Protein AF-A0A0P0WM58-F1 (afdb_monomer)

pLDDT: mean 74.65, std 14.29, range [46.94, 96.31]

Structure (mmCIF, N/CA/C/O backbone):
data_AF-A0A0P0WM58-F1
#
_entry.id   AF-A0A0P0WM58-F1
#
loop_
_atom_site.group_PDB
_atom_site.id
_atom_site.type_symbol
_atom_site.label_atom_id
_atom_site.label_alt_id
_atom_site.label_comp_id
_atom_site.label_asym_id
_atom_site.label_entity_id
_atom_site.label_seq_id
_atom_site.pdbx_PDB_ins_code
_atom_site.Cartn_x
_atom_site.Cartn_y
_atom_site.Cartn_z
_atom_site.occupancy
_atom_site.B_iso_or_equiv
_atom_site.auth_seq_id
_atom_site.auth_comp_id
_atom_site.auth_asym_id
_atom_site.auth_atom_id
_atom_site.pdbx_PDB_model_num
ATOM 1 N N . GLN A 1 1 ? 17.496 -11.901 18.864 1.00 46.94 1 GLN A N 1
ATOM 2 C CA . GLN A 1 1 ? 16.213 -12.186 19.542 1.00 46.94 1 GLN A CA 1
ATOM 3 C C . GLN A 1 1 ? 16.109 -11.737 21.021 1.00 46.94 1 GLN A C 1
ATOM 5 O O . GLN A 1 1 ? 15.183 -12.189 21.669 1.00 46.94 1 GLN A O 1
ATOM 10 N N . PRO A 1 2 ? 16.871 -10.753 21.553 1.00 56.28 2 PRO A N 1
ATOM 11 C CA . PRO A 1 2 ? 16.660 -10.284 22.936 1.00 56.28 2 PRO A CA 1
ATOM 12 C C . PRO A 1 2 ? 15.401 -9.404 23.109 1.00 56.28 2 PRO A C 1
ATOM 14 O O . PRO A 1 2 ? 14.928 -9.191 24.220 1.00 56.28 2 PRO A O 1
ATOM 17 N N . ALA A 1 3 ? 14.837 -8.888 22.009 1.00 62.00 3 ALA A N 1
ATOM 18 C CA . ALA A 1 3 ? 13.686 -7.983 22.038 1.00 62.00 3 ALA A CA 1
ATOM 19 C C . ALA A 1 3 ? 12.351 -8.686 22.349 1.00 62.00 3 ALA A C 1
ATOM 21 O O . ALA A 1 3 ? 11.457 -8.058 22.911 1.00 62.00 3 ALA A O 1
ATOM 22 N N . VAL A 1 4 ? 12.213 -9.978 22.020 1.00 68.44 4 VAL A N 1
ATOM 23 C CA . VAL A 1 4 ? 11.016 -10.756 22.390 1.00 68.44 4 VAL A CA 1
ATOM 24 C C . VAL A 1 4 ? 11.073 -11.206 23.852 1.00 68.44 4 VAL A C 1
ATOM 26 O O . VAL A 1 4 ? 10.054 -11.144 24.536 1.00 68.44 4 VAL A O 1
ATOM 29 N N . ASP A 1 5 ? 12.263 -11.524 24.375 1.00 74.38 5 ASP A N 1
ATOM 30 C CA . ASP A 1 5 ? 12.459 -11.830 25.800 1.00 74.38 5 ASP A CA 1
ATOM 31 C C . ASP A 1 5 ? 12.226 -10.598 26.685 1.00 74.38 5 ASP A C 1
ATOM 33 O O . ASP A 1 5 ? 11.570 -10.689 27.723 1.00 74.38 5 ASP A O 1
ATOM 37 N N . ALA A 1 6 ? 12.665 -9.413 26.242 1.00 65.56 6 ALA A N 1
ATOM 38 C CA . ALA A 1 6 ? 12.378 -8.153 26.932 1.00 65.56 6 ALA A CA 1
ATOM 39 C C . ALA A 1 6 ? 10.868 -7.844 26.989 1.00 65.56 6 ALA A C 1
ATOM 41 O O . ALA A 1 6 ? 10.385 -7.293 27.980 1.00 65.56 6 ALA A O 1
ATOM 42 N N . LEU A 1 7 ? 10.106 -8.240 25.961 1.00 65.06 7 LEU A N 1
ATOM 43 C CA . LEU A 1 7 ? 8.649 -8.096 25.938 1.00 65.06 7 LEU A CA 1
ATOM 44 C C . LEU A 1 7 ? 7.961 -9.086 26.895 1.00 65.06 7 LEU A C 1
ATOM 46 O O . LEU A 1 7 ? 6.996 -8.716 27.564 1.00 65.06 7 LEU A O 1
ATOM 50 N N . HIS A 1 8 ? 8.494 -10.303 27.033 1.00 65.81 8 HIS A N 1
ATOM 51 C CA . HIS A 1 8 ? 8.003 -11.279 28.010 1.00 65.81 8 HIS A CA 1
ATOM 52 C C . HIS A 1 8 ? 8.274 -10.828 29.459 1.00 65.81 8 HIS A C 1
ATOM 54 O O . HIS A 1 8 ? 7.445 -11.033 30.345 1.00 65.81 8 HIS A O 1
ATOM 60 N N . LEU A 1 9 ? 9.393 -10.129 29.689 1.00 62.28 9 LEU A N 1
ATOM 61 C CA . LEU A 1 9 ? 9.759 -9.562 30.992 1.00 62.28 9 LEU A CA 1
ATOM 62 C C . LEU A 1 9 ? 8.884 -8.352 31.377 1.00 62.28 9 LEU A C 1
ATOM 64 O O . LEU A 1 9 ? 8.552 -8.166 32.547 1.00 62.28 9 LEU A O 1
ATOM 68 N N . VAL A 1 10 ? 8.438 -7.554 30.400 1.00 65.38 10 VAL A N 1
AT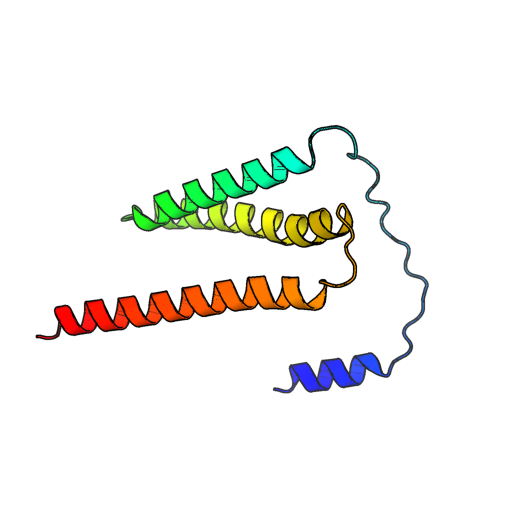OM 69 C CA . VAL A 1 10 ? 7.505 -6.436 30.636 1.00 65.38 10 VAL A CA 1
ATOM 70 C C . VAL A 1 10 ? 6.074 -6.916 30.920 1.00 65.38 10 VAL A C 1
ATOM 72 O O . VAL A 1 10 ? 5.369 -6.265 31.690 1.00 65.38 10 VAL A O 1
ATOM 75 N N . ALA A 1 11 ? 5.649 -8.065 30.380 1.00 67.94 11 ALA A N 1
ATOM 76 C CA . ALA A 1 11 ? 4.303 -8.614 30.592 1.00 67.94 11 ALA A CA 1
ATOM 77 C C . ALA A 1 11 ? 4.035 -9.094 32.035 1.00 67.94 11 ALA A C 1
ATOM 79 O O . ALA A 1 11 ? 2.885 -9.109 32.470 1.00 67.94 11 ALA A O 1
ATOM 80 N N . LEU A 1 12 ? 5.078 -9.436 32.800 1.00 69.44 12 LEU A N 1
ATOM 81 C CA . LEU A 1 12 ? 4.964 -9.847 34.208 1.00 69.44 12 LEU A CA 1
ATOM 82 C C . LEU A 1 12 ? 5.003 -8.681 35.205 1.00 69.44 12 LEU A C 1
ATOM 84 O O . LEU A 1 12 ? 4.911 -8.906 36.411 1.00 69.44 12 LEU A O 1
ATOM 88 N N . HIS A 1 13 ? 5.110 -7.434 34.740 1.00 64.94 13 HIS A N 1
ATOM 89 C CA . HIS A 1 13 ? 5.042 -6.278 35.625 1.00 64.94 13 HIS A CA 1
ATOM 90 C C . HIS A 1 13 ? 3.620 -5.691 35.616 1.00 64.94 13 HIS A C 1
ATOM 92 O O . HIS A 1 13 ? 3.244 -5.060 34.625 1.00 64.94 13 HIS A O 1
ATOM 98 N N . PRO A 1 14 ? 2.820 -5.834 36.694 1.00 57.78 14 PRO A N 1
ATOM 99 C CA . PRO A 1 14 ? 1.556 -5.115 36.834 1.00 57.78 14 PRO A CA 1
ATOM 100 C C . PRO A 1 14 ? 1.836 -3.605 36.932 1.00 57.78 14 PRO A C 1
ATOM 102 O O . PRO A 1 14 ? 2.045 -3.042 38.005 1.00 57.78 14 PRO A O 1
ATOM 105 N N . ARG A 1 15 ? 1.906 -2.944 35.768 1.00 59.41 15 ARG A N 1
ATOM 106 C CA . ARG A 1 15 ? 2.094 -1.496 35.620 1.00 59.41 15 ARG A CA 1
ATOM 107 C C . ARG A 1 15 ? 0.734 -0.786 35.737 1.00 59.41 15 ARG A C 1
ATOM 109 O O . ARG A 1 15 ? -0.239 -1.217 35.122 1.00 59.41 15 ARG A O 1
ATOM 116 N N . PRO A 1 16 ? 0.660 0.300 36.524 1.00 50.22 16 PRO A N 1
ATOM 117 C CA . PRO A 1 16 ? -0.574 0.807 37.116 1.00 50.22 16 PRO A CA 1
ATOM 118 C C . PRO A 1 16 ? -1.486 1.560 36.141 1.00 50.22 16 PRO A C 1
ATOM 120 O O . PRO A 1 16 ? -1.063 2.426 35.369 1.00 50.22 16 PRO A O 1
ATOM 123 N N . ALA A 1 17 ? -2.778 1.267 36.277 1.00 53.44 17 ALA A N 1
ATOM 124 C CA . ALA A 1 17 ? -3.918 1.866 35.601 1.00 53.44 17 ALA A CA 1
ATOM 125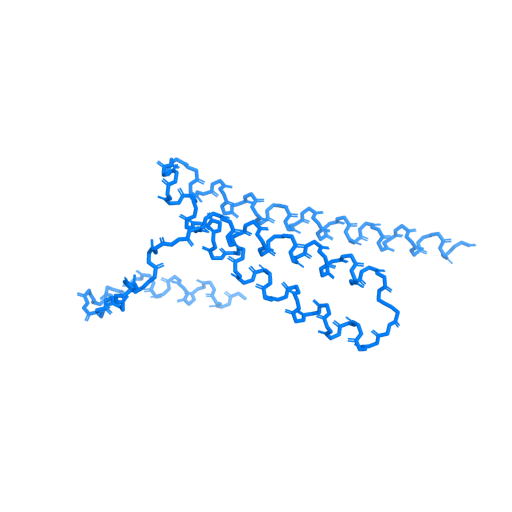 C C . ALA A 1 17 ? -4.159 3.332 36.018 1.00 53.44 17 ALA A C 1
ATOM 127 O O . ALA A 1 17 ? -5.158 3.633 36.660 1.00 53.44 17 ALA A O 1
ATOM 128 N N . HIS A 1 18 ? -3.263 4.273 35.692 1.00 52.62 18 HIS A N 1
ATOM 129 C CA . HIS A 1 18 ? -3.566 5.694 35.931 1.00 52.62 18 HIS A CA 1
ATOM 130 C C . HIS A 1 18 ? -2.822 6.735 35.069 1.00 52.62 18 HIS A C 1
ATOM 132 O O . HIS A 1 18 ? -2.532 7.837 35.533 1.00 52.62 18 HIS A O 1
ATOM 138 N N . ARG A 1 19 ? -2.566 6.485 33.778 1.00 53.38 19 ARG A N 1
ATOM 139 C CA . ARG A 1 19 ? -2.261 7.593 32.846 1.00 53.38 19 ARG A CA 1
ATOM 140 C C . ARG A 1 19 ? -3.352 7.772 31.798 1.00 53.38 19 ARG A C 1
ATOM 142 O O . ARG A 1 19 ? -3.354 7.167 30.737 1.00 53.38 19 ARG A O 1
ATOM 149 N N . ARG A 1 20 ? -4.291 8.624 32.217 1.00 50.62 20 ARG A N 1
ATOM 150 C CA . ARG A 1 20 ? -5.209 9.501 31.477 1.00 50.62 20 ARG A CA 1
ATOM 151 C C . ARG A 1 20 ? -5.076 9.435 29.952 1.00 50.62 20 ARG A C 1
ATOM 153 O O . ARG A 1 20 ? -4.097 9.903 29.378 1.00 50.62 20 ARG A O 1
ATOM 160 N N . ALA A 1 21 ? -6.141 8.936 29.335 1.00 51.25 21 ALA A N 1
ATOM 161 C CA . ALA A 1 21 ? -6.430 9.066 27.920 1.00 51.25 21 ALA A CA 1
ATOM 162 C C . ALA A 1 21 ? -6.315 10.538 27.466 1.00 51.25 21 ALA A C 1
ATOM 164 O O . ALA A 1 21 ? -7.030 11.387 28.016 1.00 51.25 21 ALA A O 1
ATOM 165 N N . PRO A 1 22 ? -5.485 10.877 26.463 1.00 52.31 22 PRO A N 1
ATOM 166 C CA . PRO A 1 22 ? -5.729 12.082 25.695 1.00 52.31 22 PRO A CA 1
ATOM 167 C C . PRO A 1 22 ? -7.076 11.888 24.998 1.00 52.31 22 PRO A C 1
ATOM 169 O O . PRO A 1 22 ? -7.269 10.984 24.187 1.00 52.31 22 PRO A O 1
ATOM 172 N N . ARG A 1 23 ? -8.043 12.711 25.396 1.00 47.31 23 ARG A N 1
ATOM 173 C CA . ARG A 1 23 ? -9.361 12.818 24.779 1.00 47.31 23 ARG A CA 1
ATOM 174 C C . ARG A 1 23 ? -9.172 13.236 23.318 1.00 47.31 23 ARG A C 1
ATOM 176 O O . ARG A 1 23 ? -9.093 14.424 23.025 1.00 47.31 23 ARG A O 1
ATOM 183 N N . VAL A 1 24 ? -9.095 12.279 22.396 1.00 55.91 24 VAL A N 1
ATOM 184 C CA . VAL A 1 24 ? -9.204 12.553 20.956 1.00 55.91 24 VAL A CA 1
ATOM 185 C C . VAL A 1 24 ? -10.682 12.818 20.671 1.00 55.91 24 VAL A C 1
ATOM 187 O O . VAL A 1 24 ? -11.425 11.916 20.305 1.00 55.91 24 VAL A O 1
ATOM 190 N N . VAL A 1 25 ? -11.142 14.034 20.974 1.00 51.97 25 VAL A N 1
ATOM 191 C CA . VAL A 1 25 ? -12.573 14.393 20.932 1.00 51.97 25 VAL A CA 1
ATOM 192 C C . VAL A 1 25 ? -12.911 15.465 19.892 1.00 51.97 25 VAL A C 1
ATOM 194 O O . VAL A 1 25 ? -14.086 15.667 19.624 1.00 51.97 25 VAL A O 1
ATOM 197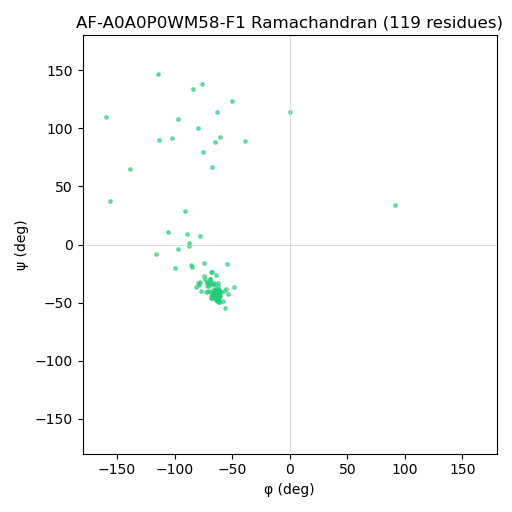 N N . VAL A 1 26 ? -11.965 16.125 19.220 1.00 52.56 26 VAL A N 1
ATOM 198 C CA . VAL A 1 26 ? -12.346 17.379 18.527 1.00 52.56 26 VAL A CA 1
ATOM 199 C C . VAL A 1 26 ? -12.675 17.329 17.035 1.00 52.56 26 VAL A C 1
ATOM 201 O O . VAL A 1 26 ? -13.189 18.327 16.546 1.00 52.56 26 VAL A O 1
ATOM 204 N N . THR A 1 27 ? -12.560 16.208 16.311 1.00 47.88 27 THR A N 1
ATOM 205 C CA . THR A 1 27 ? -13.094 16.194 14.927 1.00 47.88 27 THR A CA 1
ATOM 206 C C . THR A 1 27 ? -13.822 14.905 14.571 1.00 47.88 27 THR A C 1
ATOM 208 O O . THR A 1 27 ? -13.435 14.161 13.677 1.00 47.88 27 THR A O 1
ATOM 211 N N . ALA A 1 28 ? -14.941 14.659 15.247 1.00 51.44 28 ALA A N 1
ATOM 212 C CA . ALA A 1 28 ? -15.898 13.619 14.874 1.00 51.44 28 ALA A CA 1
ATOM 213 C C . ALA A 1 28 ? -16.821 13.996 13.688 1.00 51.44 28 ALA A C 1
ATOM 215 O O . ALA A 1 28 ? -17.766 13.267 13.416 1.00 51.44 28 ALA A O 1
ATOM 216 N N . SER A 1 29 ? -16.635 15.121 12.980 1.00 48.62 29 SER A N 1
ATOM 217 C CA . SER A 1 29 ? -17.811 15.740 12.341 1.00 48.62 29 SER A CA 1
ATOM 218 C C . SER A 1 29 ? -18.072 15.499 10.847 1.00 48.62 29 SER A C 1
ATOM 220 O O . SER A 1 29 ? -19.226 15.656 10.468 1.00 48.62 29 SER A O 1
ATOM 222 N N . ARG A 1 30 ? -17.144 15.096 9.965 1.00 48.22 30 ARG A N 1
ATOM 223 C CA . ARG A 1 30 ? -17.532 14.896 8.543 1.00 48.22 30 ARG A CA 1
ATOM 224 C C . ARG A 1 30 ? -16.568 14.001 7.760 1.00 48.22 30 ARG A C 1
ATOM 226 O O . ARG A 1 30 ? -15.461 14.409 7.441 1.00 48.22 30 ARG A O 1
ATOM 233 N N . GLY A 1 31 ? -17.016 12.789 7.420 1.00 54.81 31 GLY A N 1
ATOM 234 C CA . GLY A 1 31 ? -16.427 11.985 6.338 1.00 54.81 31 GLY A CA 1
ATOM 235 C C . GLY A 1 31 ? -15.300 11.011 6.705 1.00 54.81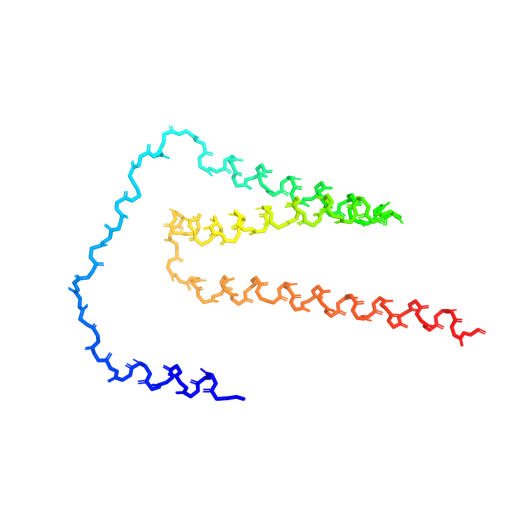 31 GLY A C 1
ATOM 236 O O . GLY A 1 31 ? -14.415 10.796 5.879 1.00 54.81 31 GLY A O 1
ATOM 237 N N . ARG A 1 32 ? -15.323 10.390 7.899 1.00 57.03 32 ARG A N 1
ATOM 238 C CA . ARG A 1 32 ? -14.290 9.425 8.363 1.00 57.03 32 ARG A CA 1
ATOM 239 C C . ARG A 1 32 ? -13.935 8.339 7.335 1.00 57.03 32 ARG A C 1
ATOM 241 O O . ARG A 1 32 ? -12.768 7.986 7.214 1.00 57.03 32 ARG A O 1
ATOM 248 N N . HIS A 1 33 ? -14.909 7.855 6.568 1.00 65.44 33 HIS A N 1
ATOM 249 C CA . HIS A 1 33 ? -14.678 6.839 5.539 1.00 65.44 33 HIS A CA 1
ATOM 250 C C . HIS A 1 33 ? -14.030 7.408 4.265 1.00 65.44 33 HIS A C 1
ATOM 252 O O . HIS A 1 33 ? -13.111 6.815 3.705 1.00 65.44 33 HIS A O 1
ATOM 258 N N . THR A 1 34 ? -14.453 8.598 3.834 1.00 67.25 34 THR A N 1
ATOM 259 C CA . THR A 1 34 ? -13.942 9.239 2.615 1.00 67.25 34 THR A CA 1
ATOM 260 C C . THR A 1 34 ? -12.469 9.597 2.740 1.00 67.25 34 THR A C 1
ATOM 262 O O . THR A 1 34 ? -11.723 9.398 1.790 1.00 67.25 34 THR A O 1
ATOM 265 N N . SER A 1 35 ? -12.018 10.067 3.908 1.00 67.81 35 SER A N 1
ATOM 266 C CA . SER A 1 35 ? -10.598 10.390 4.098 1.00 67.81 35 SER A CA 1
ATOM 267 C C . SER A 1 35 ? -9.697 9.152 4.026 1.00 67.81 35 SER A C 1
ATOM 269 O O . SER A 1 35 ? -8.570 9.258 3.552 1.00 67.81 35 SER A O 1
ATOM 271 N N . MET A 1 36 ? -10.181 7.984 4.467 1.00 74.06 36 MET A N 1
ATOM 272 C CA . MET A 1 36 ? -9.449 6.718 4.348 1.00 74.06 36 MET A CA 1
ATOM 273 C C . MET A 1 36 ? -9.337 6.289 2.883 1.00 74.06 36 MET A C 1
ATOM 275 O O . MET A 1 36 ? -8.251 5.961 2.413 1.00 74.06 36 MET A O 1
ATOM 279 N N . ILE A 1 37 ? -10.450 6.357 2.150 1.00 78.56 37 ILE A N 1
ATOM 280 C CA . ILE A 1 37 ? -10.481 6.057 0.717 1.00 78.56 37 ILE A CA 1
ATOM 281 C C . ILE A 1 37 ? -9.580 7.027 -0.061 1.00 78.56 37 ILE A C 1
ATOM 283 O O . ILE A 1 37 ? -8.807 6.600 -0.913 1.00 78.56 37 ILE A O 1
ATOM 287 N N . LEU A 1 38 ? -9.626 8.323 0.261 1.00 81.19 38 LEU A N 1
ATOM 288 C CA . LEU A 1 38 ? -8.786 9.344 -0.363 1.00 81.19 38 LEU A CA 1
ATOM 289 C C . LEU A 1 38 ? -7.295 9.094 -0.093 1.00 81.19 38 LEU A C 1
ATOM 291 O O . LEU A 1 38 ? -6.484 9.218 -1.008 1.00 81.19 38 LEU A O 1
ATOM 295 N N . GLY A 1 39 ? -6.942 8.676 1.128 1.00 81.06 39 GLY A N 1
ATOM 296 C CA . GLY A 1 39 ? -5.586 8.234 1.464 1.00 81.06 39 GLY A CA 1
ATOM 297 C C . GLY A 1 39 ? -5.145 7.015 0.647 1.00 81.06 39 GLY A C 1
ATOM 298 O O . GLY A 1 39 ? -4.016 6.981 0.163 1.00 81.06 39 GLY A O 1
ATOM 299 N N . GLY A 1 40 ? -6.050 6.058 0.417 1.00 83.81 40 GLY A N 1
ATOM 300 C CA . GLY A 1 40 ? -5.817 4.905 -0.457 1.00 83.81 40 GLY A CA 1
ATOM 301 C C . GLY A 1 40 ? -5.616 5.287 -1.928 1.00 83.81 40 GLY A C 1
ATOM 302 O O . GLY A 1 40 ? -4.688 4.800 -2.570 1.00 83.81 40 GLY A O 1
ATOM 303 N N . PHE A 1 41 ? -6.418 6.211 -2.464 1.00 85.06 41 PHE A N 1
ATOM 304 C CA . PHE A 1 41 ? -6.222 6.729 -3.822 1.00 85.06 41 PHE A CA 1
ATOM 305 C C . PHE A 1 41 ? -4.893 7.477 -3.966 1.00 85.06 41 PHE A C 1
ATOM 307 O O . PHE A 1 41 ? -4.176 7.266 -4.944 1.00 85.06 41 PHE A O 1
ATOM 314 N N . ALA A 1 42 ? -4.525 8.295 -2.977 1.00 82.75 42 ALA A N 1
ATOM 315 C CA . ALA A 1 42 ? -3.225 8.958 -2.945 1.00 82.75 42 ALA A CA 1
ATOM 316 C C . ALA A 1 42 ? -2.066 7.948 -2.868 1.00 82.75 42 ALA A C 1
ATOM 318 O O . ALA A 1 42 ? -1.030 8.157 -3.499 1.00 82.75 42 ALA A O 1
ATOM 319 N N . TYR A 1 43 ? -2.251 6.830 -2.158 1.00 82.75 43 TYR A N 1
ATOM 320 C CA . TYR A 1 43 ? -1.280 5.738 -2.104 1.00 82.75 43 TYR A CA 1
ATOM 321 C C . TYR A 1 43 ? -1.087 5.065 -3.470 1.00 82.75 43 TYR A C 1
ATOM 323 O O . TYR A 1 43 ? 0.048 4.903 -3.913 1.00 82.75 43 TYR A O 1
ATOM 331 N N . ILE A 1 44 ? -2.176 4.741 -4.176 1.00 86.38 44 ILE A N 1
ATOM 332 C CA . ILE A 1 44 ? -2.110 4.159 -5.527 1.00 86.38 44 ILE A CA 1
ATOM 333 C C . ILE A 1 44 ? -1.445 5.137 -6.505 1.00 86.38 44 ILE A C 1
ATOM 335 O O . ILE A 1 44 ? -0.588 4.732 -7.289 1.00 86.38 44 ILE A O 1
ATOM 339 N N . ALA A 1 45 ? -1.778 6.430 -6.425 1.00 87.19 45 ALA A N 1
ATOM 340 C CA . ALA A 1 45 ? -1.132 7.461 -7.233 1.00 87.19 45 ALA A CA 1
ATOM 341 C C . ALA A 1 45 ? 0.376 7.557 -6.936 1.00 87.19 45 ALA A C 1
ATOM 343 O O . ALA A 1 45 ? 1.184 7.583 -7.862 1.00 87.19 45 ALA A O 1
ATOM 344 N N . GLY A 1 46 ? 0.773 7.532 -5.659 1.00 85.00 46 GLY A N 1
ATOM 345 C CA . GLY A 1 46 ? 2.180 7.500 -5.253 1.00 85.00 46 GLY A CA 1
ATOM 346 C C . GLY A 1 46 ? 2.920 6.257 -5.757 1.00 85.00 46 GLY A C 1
ATOM 347 O O . GLY A 1 46 ? 4.060 6.369 -6.203 1.00 85.00 46 GLY A O 1
ATOM 348 N N . ALA A 1 47 ? 2.267 5.091 -5.754 1.00 85.56 47 ALA A N 1
ATOM 349 C CA . ALA A 1 47 ? 2.837 3.837 -6.249 1.00 85.56 47 ALA A CA 1
ATOM 350 C C . ALA A 1 47 ? 3.018 3.851 -7.774 1.00 85.56 47 ALA A C 1
ATOM 352 O O . ALA A 1 47 ? 4.060 3.427 -8.271 1.00 85.56 47 ALA A O 1
ATOM 353 N N . ALA A 1 48 ? 2.051 4.401 -8.514 1.00 87.50 48 ALA A N 1
ATOM 354 C CA . ALA A 1 48 ? 2.162 4.585 -9.959 1.00 87.50 48 ALA A CA 1
ATOM 355 C C . ALA A 1 48 ? 3.325 5.524 -10.321 1.00 87.50 48 ALA A C 1
ATOM 357 O O . ALA A 1 48 ? 4.123 5.214 -11.205 1.00 87.50 48 ALA A O 1
ATOM 358 N N . VAL A 1 49 ? 3.471 6.635 -9.588 1.00 85.12 49 VAL A N 1
ATOM 359 C CA . VAL A 1 49 ? 4.607 7.555 -9.750 1.00 85.12 49 VAL A CA 1
ATOM 360 C C . VAL A 1 49 ? 5.925 6.869 -9.382 1.00 85.12 49 VAL A C 1
ATOM 362 O O . VAL A 1 49 ? 6.916 7.073 -10.073 1.00 85.12 49 VAL A O 1
ATOM 365 N N . SER A 1 50 ? 5.943 6.018 -8.351 1.00 83.62 50 SER A N 1
ATOM 366 C CA . SER A 1 50 ? 7.130 5.247 -7.957 1.00 83.62 50 SER A CA 1
ATOM 367 C C . SER A 1 50 ? 7.581 4.270 -9.053 1.00 83.62 50 SER A C 1
ATOM 369 O O . SER A 1 50 ? 8.768 4.218 -9.360 1.00 83.62 50 SER A O 1
ATOM 371 N N . GLY A 1 51 ? 6.652 3.566 -9.712 1.00 81.50 51 GLY A N 1
ATOM 372 C CA . GLY A 1 51 ? 6.968 2.667 -10.832 1.00 81.50 51 GLY A CA 1
ATOM 373 C C . GLY A 1 51 ? 7.437 3.388 -12.103 1.00 81.50 51 GLY A C 1
ATOM 374 O O . GLY A 1 51 ? 8.244 2.847 -12.853 1.00 81.50 51 GLY A O 1
ATOM 375 N N . ALA A 1 52 ? 6.975 4.621 -12.328 1.00 83.44 52 ALA A N 1
ATOM 376 C CA . ALA A 1 52 ? 7.426 5.478 -13.428 1.00 83.44 52 ALA A CA 1
ATOM 377 C C . ALA A 1 52 ? 8.672 6.326 -13.079 1.00 83.44 52 ALA A C 1
ATOM 379 O O . ALA A 1 52 ? 9.159 7.093 -13.913 1.00 83.44 52 ALA A O 1
ATOM 380 N N . SER A 1 53 ? 9.185 6.229 -11.847 1.00 72.25 53 SER A N 1
ATOM 381 C CA . SER A 1 53 ? 10.213 7.130 -11.324 1.00 72.25 53 SER A CA 1
ATOM 382 C C . SER A 1 53 ? 11.613 6.757 -11.815 1.00 72.25 53 SER A C 1
ATOM 384 O O . SER A 1 53 ? 12.284 5.912 -11.229 1.00 72.25 53 SER A O 1
ATOM 386 N N . VAL A 1 54 ? 12.104 7.473 -12.827 1.00 77.69 54 VAL A N 1
ATOM 387 C CA . VAL A 1 54 ? 13.510 7.407 -13.279 1.00 77.69 54 VAL A CA 1
ATOM 388 C C . VAL A 1 54 ? 14.455 8.340 -12.503 1.00 77.69 54 VAL A C 1
ATOM 390 O O . VAL A 1 54 ? 15.666 8.138 -12.519 1.00 77.69 54 VAL A O 1
ATOM 393 N N . ASN A 1 55 ? 13.921 9.342 -11.787 1.00 81.00 55 ASN A N 1
ATOM 394 C CA . ASN A 1 55 ? 14.708 10.411 -11.155 1.00 81.00 55 ASN A CA 1
ATOM 395 C C . ASN A 1 55 ? 14.649 10.378 -9.618 1.00 81.00 55 ASN A C 1
ATOM 397 O O . ASN A 1 55 ? 13.594 10.131 -9.032 1.00 81.00 55 ASN A O 1
ATOM 401 N N . VAL A 1 56 ? 15.752 10.766 -8.956 1.00 81.38 56 VAL A N 1
ATOM 402 C CA . VAL A 1 56 ? 15.850 10.888 -7.481 1.00 81.38 56 VAL A CA 1
ATOM 403 C C . VAL A 1 56 ? 14.767 11.811 -6.911 1.00 81.38 56 VAL A C 1
ATOM 405 O O . VAL A 1 56 ? 14.178 11.515 -5.874 1.00 81.38 56 VAL A O 1
ATOM 408 N N . SER A 1 57 ? 14.444 12.905 -7.606 1.00 82.62 57 SER A N 1
ATOM 409 C CA . SER A 1 57 ? 13.393 13.837 -7.182 1.00 82.62 57 SER A CA 1
ATOM 410 C C . SER A 1 57 ? 12.014 13.169 -7.117 1.00 82.62 57 SER A C 1
ATOM 412 O O . SER A 1 57 ? 11.272 13.393 -6.162 1.00 82.62 57 SER A O 1
ATOM 414 N N . MET A 1 58 ? 11.682 12.310 -8.091 1.00 81.56 58 MET A N 1
ATOM 415 C CA . MET A 1 58 ? 10.433 11.542 -8.068 1.00 81.56 58 MET A CA 1
ATOM 416 C C . MET A 1 58 ? 10.465 10.432 -7.018 1.00 81.56 58 MET A C 1
ATOM 418 O O . MET A 1 58 ? 9.442 10.183 -6.383 1.00 81.56 58 MET A O 1
ATOM 422 N N . ALA A 1 59 ? 11.634 9.847 -6.744 1.00 81.50 59 ALA A N 1
ATOM 423 C CA . ALA A 1 59 ? 11.786 8.887 -5.658 1.00 81.50 59 ALA A CA 1
ATOM 424 C C . ALA A 1 59 ? 11.460 9.527 -4.295 1.00 81.50 59 ALA A C 1
ATOM 426 O O . ALA A 1 59 ? 10.649 8.978 -3.550 1.00 81.50 59 ALA A O 1
ATOM 427 N N . ILE A 1 60 ? 11.985 10.723 -4.000 1.00 86.88 60 ILE A N 1
ATOM 428 C CA . ILE A 1 60 ? 11.687 11.451 -2.750 1.00 86.88 60 ILE A CA 1
ATOM 429 C C . ILE A 1 60 ? 10.199 11.822 -2.673 1.00 86.88 60 ILE A C 1
ATOM 431 O O . ILE A 1 60 ? 9.562 11.608 -1.639 1.00 86.88 60 ILE A O 1
ATOM 435 N N . LEU A 1 61 ? 9.629 12.332 -3.772 1.00 85.25 61 LEU A N 1
ATOM 436 C CA . LEU A 1 61 ? 8.214 12.704 -3.833 1.00 85.25 61 LEU A CA 1
ATOM 437 C C . LEU A 1 61 ? 7.302 11.488 -3.603 1.00 85.25 61 LEU A C 1
ATOM 439 O O . LEU A 1 61 ? 6.361 11.560 -2.811 1.00 85.25 61 LEU A O 1
ATOM 443 N N . SER A 1 62 ? 7.614 10.357 -4.244 1.00 86.81 62 SER A N 1
ATOM 444 C CA . SER A 1 62 ? 6.884 9.100 -4.061 1.00 86.81 62 SER A CA 1
ATOM 445 C C . SER A 1 62 ? 7.036 8.566 -2.637 1.00 86.81 62 SER A C 1
ATOM 447 O O . SER A 1 62 ? 6.049 8.145 -2.048 1.00 86.81 62 SER A O 1
ATOM 449 N N . GLY A 1 63 ? 8.222 8.668 -2.030 1.00 85.31 63 GLY A N 1
ATOM 450 C CA . GLY A 1 63 ? 8.459 8.256 -0.648 1.00 85.31 63 GLY A CA 1
ATOM 451 C C . GLY A 1 63 ? 7.610 9.041 0.349 1.00 85.31 63 GLY A C 1
ATOM 452 O O . GLY A 1 63 ? 6.978 8.438 1.216 1.00 85.31 63 GLY A O 1
ATOM 453 N N . ALA A 1 64 ? 7.524 10.366 0.196 1.00 86.44 64 ALA A N 1
ATOM 454 C CA . ALA A 1 64 ? 6.674 11.205 1.040 1.00 86.44 64 ALA A CA 1
ATOM 455 C C . ALA A 1 64 ? 5.184 10.848 0.881 1.00 86.44 64 ALA A C 1
ATOM 457 O O . ALA A 1 64 ? 4.495 10.626 1.876 1.00 86.44 64 ALA A O 1
ATOM 458 N N . LEU A 1 65 ? 4.702 10.716 -0.360 1.00 84.00 65 LEU A N 1
ATOM 459 C CA . LEU A 1 65 ? 3.313 10.343 -0.661 1.00 84.00 65 LEU A CA 1
ATOM 460 C C . LEU A 1 65 ? 2.949 8.942 -0.149 1.00 84.00 65 LEU A C 1
ATOM 462 O O . LEU A 1 65 ? 1.928 8.778 0.519 1.00 84.00 65 LEU A O 1
ATOM 466 N N . LEU A 1 66 ? 3.793 7.941 -0.417 1.00 87.38 66 LEU A N 1
ATOM 467 C CA . LEU A 1 66 ? 3.603 6.563 0.036 1.00 87.38 66 LEU A CA 1
ATOM 468 C C . LEU A 1 66 ? 3.634 6.477 1.566 1.00 87.38 66 LEU A C 1
ATOM 470 O O . LEU A 1 66 ? 2.797 5.785 2.141 1.00 87.38 66 LEU A O 1
ATOM 474 N N . SER A 1 67 ? 4.532 7.215 2.233 1.00 83.25 67 SER A N 1
ATOM 475 C CA . SER A 1 67 ? 4.637 7.235 3.701 1.00 83.25 67 SER A CA 1
ATOM 476 C C . SER A 1 67 ? 3.408 7.859 4.360 1.00 83.25 67 SER A C 1
ATOM 478 O O . SER A 1 67 ? 2.881 7.311 5.330 1.00 83.25 67 SER A O 1
ATOM 480 N N . VAL A 1 68 ? 2.912 8.977 3.815 1.00 80.69 68 VAL A N 1
ATOM 481 C CA . VAL A 1 68 ? 1.679 9.617 4.292 1.00 80.69 68 VAL A CA 1
ATOM 482 C C . VAL A 1 68 ? 0.494 8.670 4.083 1.00 80.69 68 VAL A C 1
ATOM 484 O O . VAL A 1 68 ? -0.246 8.396 5.028 1.00 80.69 68 VAL A O 1
ATOM 487 N N . GLY A 1 69 ? 0.358 8.088 2.888 1.00 81.31 69 GLY A N 1
ATOM 488 C CA . GLY A 1 69 ? -0.709 7.136 2.575 1.00 81.31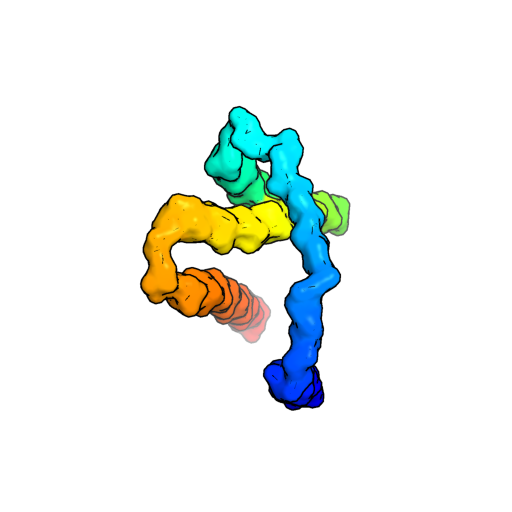 69 GLY A CA 1
ATOM 489 C C . GLY A 1 69 ? -0.720 5.918 3.502 1.00 81.31 69 GLY A C 1
ATOM 490 O O . GLY A 1 69 ? -1.764 5.590 4.073 1.00 81.31 69 GLY A O 1
ATOM 491 N N . LEU A 1 70 ? 0.434 5.274 3.720 1.00 81.06 70 LEU A N 1
ATOM 492 C CA . LEU A 1 70 ? 0.531 4.090 4.579 1.00 81.06 70 LEU A CA 1
ATOM 493 C C . LEU A 1 70 ? 0.239 4.409 6.046 1.00 81.06 70 LEU A C 1
ATOM 495 O O . LEU A 1 70 ? -0.446 3.625 6.699 1.00 81.06 70 LEU A O 1
ATOM 499 N N . GLY A 1 71 ? 0.719 5.542 6.569 1.00 82.88 71 GLY A N 1
ATOM 500 C CA . GLY A 1 71 ? 0.486 5.937 7.961 1.00 82.88 71 GLY A CA 1
ATOM 501 C C . GLY A 1 71 ? -1.002 6.118 8.263 1.00 82.88 71 GLY A C 1
ATOM 502 O O . GLY A 1 71 ? -1.531 5.516 9.201 1.00 82.88 71 GLY A O 1
ATOM 503 N N . PHE A 1 72 ? -1.701 6.873 7.411 1.00 77.12 72 PHE A N 1
ATOM 504 C CA . PHE A 1 72 ? -3.144 7.079 7.545 1.00 77.12 72 PHE A CA 1
ATOM 505 C C . PHE A 1 72 ? -3.940 5.792 7.301 1.00 77.12 72 PHE A C 1
ATOM 507 O O . PHE A 1 72 ? -4.860 5.489 8.063 1.00 77.12 72 PHE A O 1
ATOM 514 N N . THR A 1 73 ? -3.582 4.995 6.290 1.00 80.12 73 THR A N 1
ATOM 515 C CA . THR A 1 73 ? -4.275 3.730 5.983 1.00 80.12 73 THR A CA 1
ATOM 516 C C . THR A 1 73 ? -4.107 2.720 7.121 1.00 80.12 73 THR A C 1
ATOM 518 O O . THR A 1 73 ? -5.074 2.122 7.580 1.00 80.12 73 THR A O 1
ATOM 521 N N . THR A 1 74 ? -2.899 2.589 7.669 1.00 78.69 74 THR A N 1
ATOM 522 C CA . THR A 1 74 ? -2.606 1.628 8.744 1.00 78.69 74 THR A CA 1
ATOM 523 C C . THR A 1 74 ? -3.335 1.967 10.040 1.00 78.69 74 THR A C 1
ATOM 525 O O . THR A 1 74 ? -3.758 1.062 10.751 1.00 78.69 74 THR A O 1
ATOM 528 N N . GLN A 1 75 ? -3.524 3.252 10.355 1.00 78.38 75 GLN A N 1
ATOM 529 C CA . GLN A 1 75 ? -4.315 3.658 11.522 1.00 78.38 75 GLN A CA 1
ATOM 530 C C . GLN A 1 75 ? -5.824 3.553 11.276 1.00 78.38 75 GLN A C 1
ATOM 532 O O . GLN A 1 75 ? -6.587 3.259 12.197 1.00 78.38 75 GLN A O 1
ATOM 537 N N . SER A 1 76 ? -6.265 3.773 10.038 1.00 77.69 76 SER A N 1
ATOM 538 C CA . SER A 1 76 ? -7.685 3.751 9.690 1.00 77.69 76 SER A CA 1
ATOM 539 C C . SER A 1 76 ? -8.250 2.342 9.520 1.00 77.69 76 SER A C 1
ATOM 541 O O . SER A 1 76 ? -9.384 2.135 9.924 1.00 77.69 76 SER A O 1
ATOM 543 N N . VAL A 1 77 ? -7.489 1.350 9.042 1.00 74.00 77 VAL A N 1
ATOM 544 C CA . VAL A 1 77 ? -7.950 -0.052 8.921 1.00 74.00 77 VAL A CA 1
ATOM 545 C C . VAL A 1 77 ? -8.451 -0.647 10.251 1.00 74.00 77 VAL A C 1
ATOM 547 O O . VAL A 1 77 ? -9.597 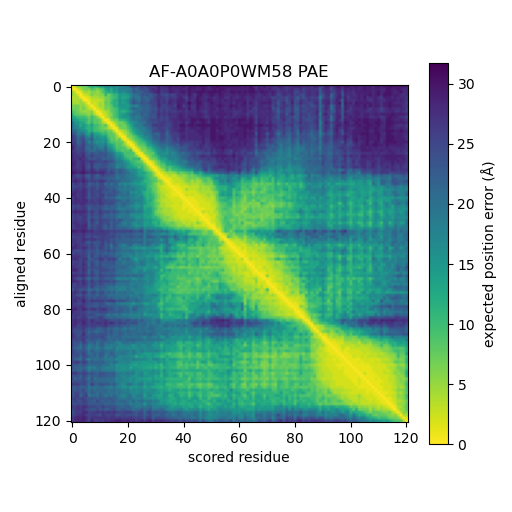-1.103 10.296 1.00 74.00 77 VAL A O 1
ATOM 550 N N . PRO A 1 78 ? -7.677 -0.645 11.357 1.00 72.00 78 PRO A N 1
ATOM 551 C CA . PRO A 1 78 ? -8.150 -1.176 12.633 1.00 72.00 78 PRO A CA 1
ATOM 552 C C . PRO A 1 78 ? -9.255 -0.307 13.249 1.00 72.00 78 PRO A C 1
ATOM 554 O O . PRO A 1 78 ? -10.122 -0.839 13.940 1.00 72.00 78 PRO A O 1
ATOM 557 N N . LEU A 1 79 ? -9.260 1.006 12.987 1.00 75.25 79 LEU A N 1
ATOM 558 C CA . LEU A 1 79 ? -10.314 1.907 13.458 1.00 75.25 79 LEU A CA 1
ATOM 559 C C . LEU A 1 79 ? -11.639 1.677 12.713 1.00 75.25 79 LEU A C 1
ATOM 561 O O . LEU A 1 79 ? -12.699 1.694 13.327 1.00 75.25 79 LEU A O 1
ATOM 565 N N . TYR A 1 80 ? -11.583 1.435 11.407 1.00 69.31 80 TYR A N 1
ATOM 566 C CA . TYR A 1 80 ? -12.734 1.113 10.568 1.00 69.31 80 TYR A CA 1
ATOM 567 C C . TYR A 1 80 ? -13.335 -0.236 10.966 1.00 69.31 80 TYR A C 1
ATOM 569 O O . TYR A 1 80 ? -14.534 -0.367 11.178 1.00 69.31 80 TYR A O 1
ATOM 577 N N . MET A 1 81 ? -12.477 -1.222 11.199 1.00 66.38 81 MET A N 1
ATOM 578 C CA . MET A 1 81 ? -12.846 -2.499 11.801 1.00 66.38 81 MET A CA 1
ATOM 579 C C . MET A 1 81 ? -13.505 -2.371 13.177 1.00 66.38 81 MET A C 1
ATOM 581 O O . MET A 1 81 ? -14.444 -3.105 13.478 1.00 66.38 81 MET A O 1
ATOM 585 N N . ALA A 1 82 ? -13.018 -1.456 14.021 1.00 67.75 82 ALA A N 1
ATOM 586 C CA . ALA A 1 82 ? -13.629 -1.174 15.317 1.00 67.75 82 ALA A CA 1
ATOM 587 C C . ALA A 1 82 ? -15.016 -0.525 15.182 1.00 67.75 82 ALA A C 1
ATOM 589 O O . ALA A 1 82 ? -15.825 -0.641 16.096 1.00 67.75 82 ALA A O 1
ATOM 590 N N . GLU A 1 83 ? -15.302 0.127 14.055 1.00 69.75 83 GLU A N 1
ATOM 591 C CA . GLU A 1 83 ? -16.615 0.696 13.753 1.00 69.75 83 GLU A CA 1
ATOM 592 C C . GLU A 1 83 ? -17.596 -0.353 13.214 1.00 69.75 83 GLU A C 1
ATOM 594 O O . GLU A 1 83 ? -18.761 -0.347 13.598 1.00 69.75 83 GLU A O 1
ATOM 599 N N . ILE A 1 84 ? -17.128 -1.318 12.416 1.00 67.06 84 ILE A N 1
ATOM 600 C CA . ILE A 1 84 ? -17.937 -2.460 11.939 1.00 67.06 84 ILE A CA 1
ATOM 601 C C . ILE A 1 84 ? -17.815 -3.659 12.896 1.00 67.06 84 ILE A C 1
ATOM 603 O O . ILE A 1 84 ? -17.859 -4.806 12.464 1.00 67.06 84 ILE A O 1
ATOM 607 N N . ALA A 1 85 ? -17.583 -3.410 14.187 1.00 54.75 85 ALA A N 1
ATOM 608 C CA . ALA A 1 85 ? -17.093 -4.372 15.174 1.00 54.75 85 ALA A CA 1
ATOM 609 C C . ALA A 1 85 ? -17.669 -5.802 15.055 1.00 54.75 85 ALA A C 1
ATOM 611 O O . ALA A 1 85 ? -18.605 -6.180 15.755 1.00 54.75 85 ALA A O 1
ATOM 612 N N . VAL A 1 86 ? -17.015 -6.659 14.266 1.00 56.12 86 VAL A N 1
ATOM 613 C CA . VAL A 1 86 ? -17.092 -8.110 14.429 1.00 56.12 86 VAL A CA 1
ATOM 614 C C . VAL A 1 86 ? -15.807 -8.531 15.126 1.00 56.12 86 VAL A C 1
ATOM 616 O O . VAL A 1 86 ? -14.777 -8.806 14.508 1.00 56.12 86 VAL A O 1
ATOM 619 N N . ALA A 1 87 ? -15.875 -8.571 16.460 1.00 58.91 87 ALA A N 1
ATOM 620 C CA . ALA A 1 87 ? -14.766 -8.893 17.362 1.00 58.91 87 ALA A CA 1
ATOM 621 C C . ALA A 1 87 ? -14.073 -10.240 17.060 1.00 58.91 87 ALA A C 1
ATOM 623 O O . ALA A 1 87 ? -12.936 -10.458 17.479 1.00 58.91 87 ALA A O 1
ATOM 624 N N . ARG A 1 88 ? -14.717 -11.120 16.282 1.00 60.19 88 ARG A N 1
ATOM 625 C CA . ARG A 1 88 ? -14.210 -12.439 15.883 1.00 60.19 88 ARG A CA 1
ATOM 626 C C . ARG A 1 88 ? -12.945 -12.391 15.015 1.00 60.19 88 ARG A C 1
ATOM 628 O O . ARG A 1 88 ? -12.166 -13.336 15.053 1.00 60.19 88 ARG A O 1
ATOM 635 N N . TYR A 1 89 ? -12.702 -11.317 14.260 1.00 61.59 89 TYR A N 1
ATOM 636 C CA . TYR A 1 89 ? -11.633 -11.296 13.248 1.00 61.59 89 TYR A CA 1
ATOM 637 C C . TYR A 1 89 ? -10.395 -10.476 13.624 1.00 61.59 89 TYR A C 1
ATOM 639 O O . TYR A 1 89 ? -9.530 -10.272 12.775 1.00 61.59 89 TYR A O 1
ATOM 647 N N . ARG A 1 90 ? -10.253 -10.028 14.882 1.00 64.19 90 ARG A N 1
ATOM 648 C CA . ARG A 1 90 ? -9.104 -9.197 15.305 1.00 64.19 90 ARG A CA 1
ATOM 649 C C . ARG A 1 90 ? -7.747 -9.830 14.959 1.00 64.19 90 ARG A C 1
ATOM 651 O O . ARG A 1 90 ? -6.870 -9.133 14.458 1.00 64.19 90 ARG A O 1
ATOM 658 N N . GLY A 1 91 ? -7.596 -11.140 15.175 1.00 70.75 91 GLY A N 1
ATOM 659 C CA . GLY A 1 91 ? -6.383 -11.877 14.796 1.00 70.75 91 GLY A CA 1
ATOM 660 C C . GLY A 1 91 ? -6.257 -12.089 13.284 1.00 70.75 91 GLY A C 1
ATOM 661 O O . GLY A 1 91 ? -5.183 -11.898 12.720 1.00 70.75 91 GLY A O 1
ATOM 662 N N . ALA A 1 92 ? -7.369 -12.410 12.615 1.00 80.00 92 ALA A N 1
ATOM 663 C CA . ALA A 1 92 ? -7.394 -12.648 11.173 1.00 80.00 92 ALA A CA 1
ATOM 664 C C . ALA A 1 92 ? -7.007 -11.399 10.365 1.00 80.00 92 ALA A C 1
ATOM 666 O O . ALA A 1 92 ? -6.245 -11.515 9.415 1.00 80.00 92 ALA A O 1
ATOM 667 N N . PHE A 1 93 ? -7.459 -10.204 10.759 1.00 75.31 93 PHE A N 1
ATOM 668 C CA . PHE A 1 93 ? -7.112 -8.961 10.059 1.00 75.31 93 PHE A CA 1
ATOM 669 C C . PHE A 1 93 ? -5.639 -8.585 10.196 1.00 75.31 93 PHE A C 1
ATOM 671 O O . PHE A 1 93 ? -5.008 -8.225 9.204 1.00 75.31 93 PHE A O 1
ATOM 678 N N . SER A 1 94 ? -5.076 -8.697 11.404 1.00 77.19 94 SER A N 1
ATOM 679 C CA . SER A 1 94 ? -3.648 -8.434 11.609 1.00 77.19 94 SER A CA 1
ATOM 680 C C . SER A 1 94 ? -2.795 -9.401 10.791 1.00 77.19 94 SER A C 1
ATOM 682 O O . SER A 1 94 ? -1.835 -8.990 10.143 1.00 77.19 94 SER A O 1
ATOM 684 N N . ASN A 1 95 ? -3.170 -10.683 10.788 1.00 83.56 95 ASN A N 1
ATOM 685 C CA . ASN A 1 95 ? -2.454 -11.691 10.024 1.00 83.56 95 ASN A CA 1
ATOM 686 C C . ASN A 1 95 ? -2.675 -11.532 8.513 1.00 83.56 95 ASN A C 1
ATOM 688 O O . ASN A 1 95 ? -1.759 -11.775 7.745 1.00 83.56 95 ASN A O 1
ATOM 692 N N . GLY A 1 96 ? -3.854 -11.081 8.076 1.00 87.25 96 GLY A N 1
ATOM 693 C CA . GLY A 1 96 ? -4.191 -10.873 6.667 1.00 87.25 96 GLY A CA 1
ATOM 694 C C . GLY A 1 96 ? -3.382 -9.753 6.013 1.00 8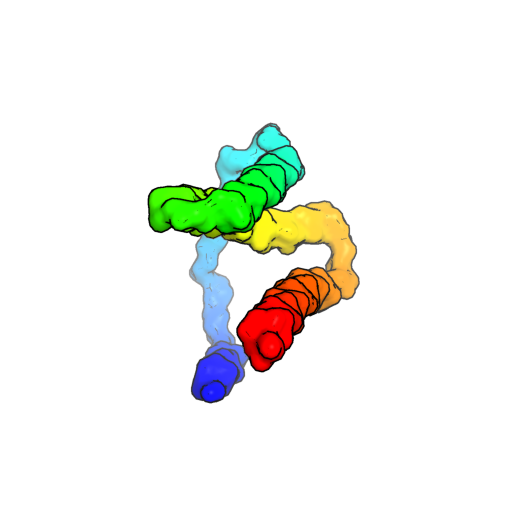7.25 96 GLY A C 1
ATOM 695 O O . GLY A 1 96 ? -2.851 -9.944 4.921 1.00 87.25 96 GLY A O 1
ATOM 696 N N . ILE A 1 97 ? -3.213 -8.612 6.695 1.00 84.81 97 ILE A N 1
ATOM 697 C CA . ILE A 1 97 ? -2.346 -7.534 6.192 1.00 84.81 97 ILE A CA 1
ATOM 698 C C . ILE A 1 97 ? -0.887 -7.997 6.144 1.00 84.81 97 ILE A C 1
ATOM 700 O O . ILE A 1 97 ? -0.231 -7.822 5.120 1.00 84.81 97 ILE A O 1
ATOM 704 N N . GLN A 1 98 ? -0.389 -8.653 7.198 1.00 85.75 98 GLN A N 1
ATOM 705 C CA . GLN A 1 98 ? 0.967 -9.208 7.191 1.00 85.75 98 GLN A CA 1
ATOM 706 C C . GLN A 1 98 ? 1.146 -10.264 6.092 1.00 85.75 98 GLN A C 1
ATOM 708 O O . GLN A 1 98 ? 2.174 -10.278 5.425 1.00 85.75 98 GLN A O 1
ATOM 713 N N . PHE A 1 99 ? 0.141 -11.107 5.857 1.00 92.81 99 PHE A N 1
ATOM 714 C CA . PHE A 1 99 ? 0.142 -12.104 4.794 1.00 92.81 99 PHE A CA 1
ATOM 715 C C . PHE A 1 99 ? 0.221 -11.450 3.412 1.00 92.81 99 PHE A C 1
ATOM 717 O O . PHE A 1 99 ? 1.058 -11.850 2.611 1.00 92.81 99 PHE A O 1
ATOM 724 N N . SER A 1 100 ? -0.567 -10.400 3.150 1.00 91.50 100 SER A N 1
ATOM 725 C CA . SER A 1 100 ? -0.489 -9.642 1.893 1.00 91.50 100 SER A CA 1
ATOM 726 C C . SER A 1 100 ? 0.872 -8.967 1.705 1.00 91.50 100 SER A C 1
ATOM 728 O O . SER A 1 100 ? 1.400 -8.967 0.595 1.00 91.50 100 SER A O 1
ATOM 730 N N . LEU A 1 101 ? 1.458 -8.412 2.772 1.00 90.06 101 LEU A N 1
ATOM 731 C CA . LEU A 1 101 ? 2.803 -7.830 2.730 1.00 90.06 101 LEU A CA 1
ATOM 732 C C . LEU A 1 101 ? 3.868 -8.898 2.446 1.00 90.06 101 LEU A C 1
ATOM 734 O O . LEU A 1 101 ? 4.745 -8.681 1.613 1.00 90.06 101 LEU A O 1
ATOM 738 N N . CYS A 1 102 ? 3.766 -10.069 3.080 1.00 94.81 102 CYS A N 1
ATOM 739 C CA . CYS A 1 102 ? 4.646 -11.206 2.814 1.00 94.81 102 CYS A CA 1
ATOM 740 C C . CYS A 1 102 ? 4.508 -11.699 1.369 1.00 94.81 102 CYS A C 1
ATOM 742 O O . CYS A 1 102 ? 5.516 -11.944 0.713 1.00 94.81 102 CYS A O 1
ATOM 744 N N . LEU A 1 103 ? 3.279 -11.810 0.858 1.00 95.62 103 LEU A N 1
ATOM 745 C CA . LEU A 1 103 ? 3.006 -12.231 -0.515 1.00 95.62 103 LEU A CA 1
ATOM 746 C C . LEU A 1 103 ? 3.582 -11.231 -1.530 1.00 95.62 103 LEU A C 1
ATOM 748 O O . LEU A 1 103 ? 4.171 -11.639 -2.527 1.00 95.62 103 LEU A O 1
ATOM 752 N N . GLY A 1 104 ? 3.469 -9.928 -1.255 1.00 93.69 104 GLY A N 1
ATOM 753 C CA . GLY A 1 104 ? 4.070 -8.875 -2.075 1.00 93.69 104 GLY A CA 1
ATOM 754 C C . GLY A 1 104 ? 5.600 -8.911 -2.068 1.00 93.69 104 GLY A C 1
ATOM 755 O O . GLY A 1 104 ? 6.218 -8.823 -3.127 1.00 93.69 104 GLY A O 1
ATOM 756 N N . ALA A 1 105 ? 6.225 -9.105 -0.902 1.00 94.94 105 ALA A N 1
ATOM 757 C CA . ALA A 1 105 ? 7.679 -9.250 -0.793 1.00 94.94 105 ALA A CA 1
ATOM 758 C C . ALA A 1 105 ? 8.190 -10.517 -1.502 1.00 94.94 105 ALA A C 1
ATOM 760 O O . ALA A 1 105 ? 9.221 -10.481 -2.177 1.00 94.94 105 ALA A O 1
ATOM 761 N N . LEU A 1 106 ? 7.440 -11.619 -1.403 1.00 96.31 106 LEU A N 1
ATOM 762 C CA . LEU A 1 106 ? 7.710 -12.846 -2.146 1.00 96.31 106 LEU A CA 1
ATOM 763 C C . LEU A 1 106 ? 7.631 -12.592 -3.657 1.00 96.31 106 LEU A C 1
ATOM 765 O O . LEU A 1 106 ? 8.566 -12.911 -4.382 1.00 96.31 106 LEU A O 1
ATOM 769 N N . ALA A 1 107 ? 6.565 -11.948 -4.136 1.00 96.31 107 ALA A N 1
ATOM 770 C CA . ALA A 1 107 ? 6.436 -11.597 -5.546 1.00 96.31 107 ALA A CA 1
ATOM 771 C C . ALA A 1 107 ? 7.584 -10.688 -6.022 1.00 96.31 107 ALA A C 1
ATOM 773 O O . ALA A 1 107 ? 8.139 -10.923 -7.093 1.00 96.31 107 ALA A O 1
ATOM 774 N N . ALA A 1 108 ? 8.000 -9.703 -5.219 1.00 94.56 108 ALA A N 1
ATOM 775 C CA . ALA A 1 108 ? 9.119 -8.820 -5.548 1.00 94.56 108 ALA A CA 1
ATOM 776 C C . ALA A 1 10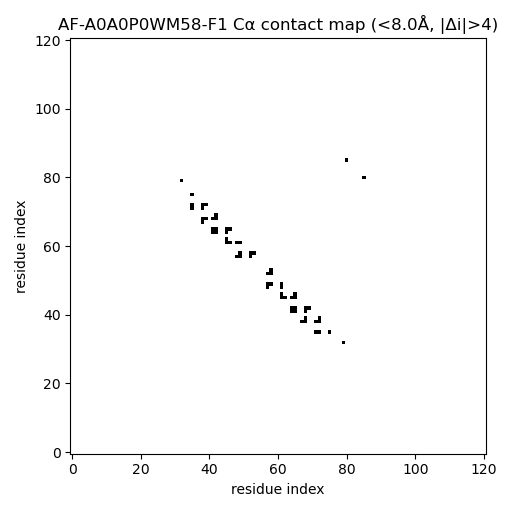8 ? 10.444 -9.587 -5.692 1.00 94.56 108 ALA A C 1
ATOM 778 O O . ALA A 1 108 ? 11.178 -9.361 -6.655 1.00 94.56 108 ALA A O 1
ATOM 779 N N . THR A 1 109 ? 10.734 -10.531 -4.784 1.00 94.94 109 THR A N 1
ATOM 780 C CA . THR A 1 109 ? 11.938 -11.365 -4.912 1.00 94.94 109 THR A CA 1
ATOM 781 C C . THR A 1 109 ? 11.852 -12.274 -6.139 1.00 94.94 109 THR A C 1
ATOM 783 O O . THR A 1 109 ? 12.805 -12.341 -6.909 1.00 94.94 109 THR A O 1
ATOM 786 N N . THR A 1 110 ? 10.695 -12.891 -6.409 1.00 95.62 110 THR A N 1
ATOM 787 C CA . THR A 1 110 ? 10.482 -13.731 -7.599 1.00 95.62 110 THR A CA 1
ATOM 788 C C . THR A 1 110 ? 10.659 -12.951 -8.901 1.00 95.62 110 THR A C 1
ATOM 790 O O . THR A 1 110 ? 11.309 -13.443 -9.825 1.00 95.62 110 THR A O 1
ATOM 793 N N . VAL A 1 111 ? 10.129 -11.727 -8.987 1.00 94.75 111 VAL A N 1
ATOM 794 C CA . VAL A 1 111 ? 10.325 -10.848 -10.150 1.00 94.75 111 VAL A CA 1
ATOM 795 C C . VAL A 1 111 ? 11.804 -10.497 -10.309 1.00 94.75 111 VAL A C 1
ATOM 797 O O . VAL A 1 111 ? 12.317 -10.595 -11.420 1.00 94.75 111 VAL A O 1
ATOM 800 N N . ASN A 1 112 ? 12.514 -10.177 -9.221 1.00 93.00 112 ASN A N 1
ATOM 801 C CA . ASN A 1 112 ? 13.949 -9.892 -9.279 1.00 93.00 112 ASN A CA 1
ATOM 802 C C . ASN A 1 112 ? 14.758 -11.098 -9.791 1.00 93.00 112 ASN A C 1
ATOM 804 O O . ASN A 1 112 ? 15.577 -10.943 -10.692 1.00 93.00 112 ASN A O 1
ATOM 808 N N . PHE A 1 113 ? 14.468 -12.309 -9.301 1.00 93.12 113 PHE A N 1
ATOM 809 C CA . PHE A 1 113 ? 15.083 -13.543 -9.808 1.00 93.12 113 PHE A CA 1
ATOM 810 C C . PHE A 1 113 ? 14.755 -13.807 -11.282 1.00 93.12 113 PHE A C 1
ATOM 812 O O . PHE A 1 113 ? 15.610 -14.265 -12.037 1.00 93.12 113 PHE A O 1
ATOM 819 N N . THR A 1 114 ? 13.526 -13.515 -11.711 1.00 94.31 114 THR A N 1
ATOM 820 C CA . THR A 1 114 ? 13.097 -13.715 -13.102 1.00 94.31 114 THR A CA 1
ATOM 821 C C . THR A 1 114 ? 13.823 -12.754 -14.042 1.00 94.31 114 THR A C 1
ATOM 823 O O . THR A 1 114 ? 14.352 -13.181 -15.065 1.00 94.31 114 THR A O 1
ATOM 826 N N . VAL A 1 115 ? 13.903 -11.469 -13.684 1.00 93.94 115 VAL A N 1
ATOM 827 C CA . VAL A 1 115 ? 14.615 -10.449 -14.470 1.00 93.94 115 VAL A CA 1
ATOM 828 C C . VAL A 1 115 ? 16.116 -10.741 -14.523 1.00 93.94 115 VAL A C 1
ATOM 830 O O . VAL A 1 115 ? 16.714 -10.656 -15.596 1.00 93.94 115 VAL A O 1
ATOM 833 N N . GLU A 1 116 ? 16.724 -11.135 -13.401 1.00 92.81 116 GLU A N 1
ATOM 834 C CA . GLU A 1 116 ? 18.136 -11.527 -13.360 1.00 92.81 116 GLU A CA 1
ATOM 835 C C . GLU A 1 116 ? 18.407 -12.747 -14.245 1.00 92.81 116 GLU A C 1
ATOM 837 O O . GLU A 1 116 ? 19.368 -12.753 -15.010 1.00 92.81 116 GLU A O 1
ATOM 842 N N . LYS A 1 117 ? 17.520 -13.748 -14.231 1.00 90.44 117 LYS A N 1
ATOM 843 C CA . LYS A 1 117 ? 17.665 -14.938 -15.073 1.00 90.44 117 LYS A CA 1
ATOM 844 C C . LYS A 1 117 ? 17.487 -14.654 -16.566 1.00 90.44 117 LYS A C 1
ATOM 846 O O . LYS A 1 117 ? 18.145 -15.308 -17.367 1.00 90.44 117 LYS A O 1
ATOM 851 N N . VAL A 1 118 ? 16.640 -13.691 -16.940 1.00 82.56 118 VAL A N 1
ATOM 852 C CA . VAL A 1 118 ? 16.495 -13.244 -18.339 1.00 82.56 118 VAL A CA 1
ATOM 853 C C . VAL A 1 118 ? 17.732 -12.484 -18.813 1.00 82.56 118 VAL A C 1
ATOM 855 O O . VAL A 1 118 ? 18.110 -12.608 -19.971 1.00 82.56 118 VAL A O 1
ATOM 858 N N . ARG A 1 119 ? 18.378 -11.709 -17.937 1.00 78.38 119 ARG A N 1
ATOM 859 C CA . ARG A 1 119 ? 19.582 -10.943 -18.289 1.00 78.38 119 ARG A CA 1
ATOM 860 C C . ARG A 1 119 ? 20.880 -11.749 -18.172 1.00 78.38 119 ARG A C 1
ATOM 862 O O . ARG A 1 119 ? 21.893 -11.336 -18.723 1.00 78.38 119 ARG A O 1
ATOM 869 N N . GLY A 1 120 ? 20.852 -12.854 -17.429 1.00 70.19 120 GLY A N 1
ATOM 870 C CA . GLY A 1 120 ? 21.983 -13.753 -17.198 1.00 70.19 120 GLY A CA 1
ATOM 871 C C . GLY A 1 120 ? 22.146 -14.884 -18.221 1.00 70.19 120 GLY A C 1
ATOM 872 O O . GLY A 1 120 ? 22.960 -15.771 -17.975 1.00 70.19 120 GLY A O 1
ATOM 873 N N . SER A 1 121 ? 21.391 -14.882 -19.326 1.00 48.88 121 SER A N 1
ATOM 874 C CA . SER A 1 121 ? 21.629 -15.742 -20.497 1.00 48.88 121 SER A CA 1
ATOM 875 C C . SER A 1 121 ? 22.024 -14.903 -21.699 1.00 48.88 121 SER A C 1
ATOM 877 O O . SER A 1 121 ? 22.749 -15.475 -22.540 1.00 48.88 121 SER A O 1
#

Foldseek 3Di:
DVVVVVVVVVVPDPDDDDDDDPPPPPDPDDDLPPVLVVLVVLLVVLVVLCVVDPDPVSVVVSVVSNVSSCVSNVVSVVVVCVVVPPVVCPVVVVVVVVVVVVVVVVVVVVVVVVVCVVVVD

Sequence (121 aa):
QPAVDALHLVALHPRPAHRRAPRVVVTASRGRHTSMILGGFAYIAGAAVSGASVNVSMAILSGALLSVGLGFTTQSVPLYMAEIAVARYRGAFSNGIQFSLCLGALAATTVNFTVEKVRGS

InterPro domains:
  IPR005828 Major facilitator, sugar transporter-like [PF00083] (29-119)
  IPR036259 MFS transporter superfamily [G3DSA:1.20.1250.20] (24-120)
  IPR036259 MFS transporter superfamily [SSF103473] (30-111)
  IPR045262 Sugar transport protein STP/Polyol tra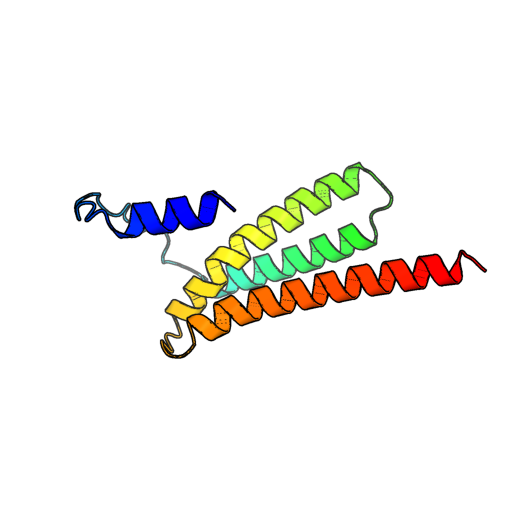nsporter PLT, plant [PTHR23500] (26-118)

Mean predicted aligned error: 16.26 Å

Radius of gyration: 20.15 Å; Cα contacts (8 Å, |Δi|>4): 32; chains: 1; bounding box: 40×33×58 Å

Organism: Oryza sativa subsp. japonica (NCBI:txid39947)

Solvent-accessible surface area (backbone atoms only — not comparable to full-atom values): 7147 Å² total; per-residue (Å²): 121,69,68,62,56,54,50,58,60,54,73,76,50,94,74,78,98,76,80,77,78,81,79,88,68,88,80,88,78,83,56,80,66,57,58,44,53,52,31,50,52,46,25,54,51,19,50,54,47,43,77,69,42,88,44,73,70,43,45,54,54,19,50,54,39,34,51,54,17,48,56,54,40,64,57,40,54,63,51,51,47,61,72,66,61,60,79,87,41,64,66,56,53,59,49,48,56,52,47,53,52,50,51,49,53,50,50,52,52,52,51,51,53,51,53,50,56,66,71,71,110

Secondary structure (DSSP, 8-state):
-HHHHHHHHHHTS---S--------S--SS-HHHHHHHHHHHHHHHHHHHHT--SHHHHHHHHHHHHHHHHHHHHHHHHHHHHT--GGGHHHHHHHHHHHHHHHHHHHHHHHHHHHHHHT-

Nearest PDB structures (foldseek):
  6n63-assembly1_A-2  TM=7.821E-01  e=9.957E+00  Bacillus thermotolerans